Protein AF-A0A067D0E8-F1 (afdb_monomer)

Mean predicted aligned error: 7.8 Å

Organism: Saprolegnia parasitica (strain CBS 223.65) (NCBI:txid695850)

Sequence (145 aa):
MQEARRQLDLLFVVHASISIVIGSACLLLPHSLAMAALQTPQYGHLVHEMVRLYGALTLAQGWLVWKTRLVGDALIRKTFCQAYCLCFSLQSLAMFRAQVASPESHSLLNWINILVLAGLGAAYGYFLAFKTAKAFELPSMKGAY

Nearest PDB structures (foldseek):
  6jyi-assembly1_B  TM=6.508E-01  e=3.755E+00  Bacillus cereus ATCC 14579
  6n63-assembly1_A-2  TM=4.330E-01  e=5.063E+00  Bacillus thermotolerans
  7shm-assembly1_B  TM=2.938E-01  e=9.675E+00  Homo sapiens

Structure (mmCIF, N/CA/C/O backbone):
data_AF-A0A067D0E8-F1
#
_entry.id   AF-A0A067D0E8-F1
#
loop_
_atom_site.group_PDB
_atom_site.id
_atom_site.type_symbol
_atom_site.label_atom_id
_atom_site.label_alt_id
_atom_site.label_comp_id
_atom_site.label_asym_id
_atom_site.label_entity_id
_atom_site.label_seq_id
_atom_site.pdbx_PDB_ins_code
_atom_site.Cartn_x
_atom_site.Cartn_y
_atom_site.Cartn_z
_atom_site.occupancy
_atom_site.B_iso_or_equiv
_atom_site.auth_seq_id
_atom_site.auth_comp_id
_atom_site.auth_asym_id
_atom_site.auth_atom_id
_atom_site.pdbx_PDB_model_num
ATOM 1 N N . MET A 1 1 ? -19.182 6.980 16.345 1.00 56.81 1 MET A N 1
ATOM 2 C CA . MET A 1 1 ? -18.010 6.113 16.611 1.00 56.81 1 MET A CA 1
ATOM 3 C C . MET A 1 1 ? -17.894 4.971 15.601 1.00 56.81 1 MET A C 1
ATOM 5 O O . MET A 1 1 ? -16.818 4.785 15.058 1.00 56.81 1 MET A O 1
ATOM 9 N N . GLN A 1 2 ? -18.985 4.274 15.255 1.00 66.94 2 GLN A N 1
ATOM 10 C CA . GLN A 1 2 ? -18.955 3.153 14.294 1.00 66.94 2 GLN A CA 1
ATOM 11 C C . GLN A 1 2 ? -18.481 3.516 12.874 1.00 66.94 2 GLN A C 1
ATOM 13 O O . GLN A 1 2 ? -17.768 2.725 12.268 1.00 66.94 2 GLN A O 1
ATOM 18 N N . GLU A 1 3 ? -18.800 4.709 12.358 1.00 78.56 3 GLU A N 1
ATOM 19 C CA . GLU A 1 3 ? -18.478 5.045 10.960 1.00 78.56 3 GLU A CA 1
ATOM 20 C C . GLU A 1 3 ? -16.972 5.174 10.682 1.00 78.56 3 GLU A C 1
ATOM 22 O O . GLU A 1 3 ? -16.473 4.602 9.720 1.00 78.56 3 GLU A O 1
ATOM 27 N N . ALA A 1 4 ? -16.211 5.860 11.544 1.00 77.81 4 ALA A N 1
ATOM 28 C CA . ALA A 1 4 ? -14.762 6.003 11.358 1.00 77.81 4 ALA A CA 1
ATOM 29 C C . ALA A 1 4 ? -14.038 4.650 11.457 1.00 77.81 4 ALA A C 1
ATOM 31 O O . ALA A 1 4 ? -13.081 4.396 10.729 1.00 77.81 4 ALA A O 1
ATOM 32 N N . ARG A 1 5 ? -14.535 3.763 12.328 1.00 77.81 5 ARG A N 1
ATOM 33 C CA . ARG A 1 5 ? -14.056 2.387 12.439 1.00 77.81 5 ARG A CA 1
ATOM 34 C C . ARG A 1 5 ? -14.369 1.585 11.175 1.00 77.81 5 ARG A C 1
ATOM 36 O O . ARG A 1 5 ? -13.466 0.941 10.658 1.00 77.81 5 ARG A O 1
ATOM 43 N N . ARG A 1 6 ? -15.596 1.690 10.647 1.00 83.62 6 ARG A N 1
ATOM 44 C CA . ARG A 1 6 ? -16.020 1.047 9.392 1.00 83.62 6 ARG A CA 1
ATOM 45 C C . ARG A 1 6 ? -15.166 1.495 8.207 1.00 83.62 6 ARG A C 1
ATOM 47 O O . ARG A 1 6 ? -14.749 0.660 7.415 1.00 83.62 6 ARG A O 1
ATOM 54 N N . GLN A 1 7 ? -14.872 2.790 8.109 1.00 88.19 7 GLN A N 1
ATOM 55 C CA . GLN A 1 7 ? -14.006 3.337 7.061 1.00 88.19 7 GLN A CA 1
ATOM 56 C C . GLN A 1 7 ? -12.566 2.822 7.173 1.00 88.19 7 GLN A C 1
ATOM 58 O O . GLN A 1 7 ? -11.968 2.462 6.162 1.00 88.19 7 GLN A O 1
ATOM 63 N N . LEU A 1 8 ? -12.020 2.737 8.391 1.00 85.56 8 LEU A N 1
ATOM 64 C CA . LEU A 1 8 ? -10.690 2.169 8.614 1.00 85.56 8 LEU A CA 1
ATOM 65 C C . LEU A 1 8 ? -10.647 0.667 8.292 1.00 85.56 8 LEU A C 1
ATOM 67 O O . LEU A 1 8 ? -9.709 0.196 7.654 1.00 85.56 8 LEU A O 1
ATOM 71 N N . ASP A 1 9 ? -11.678 -0.082 8.681 1.00 88.38 9 ASP A N 1
ATOM 72 C CA . ASP A 1 9 ? -11.781 -1.507 8.363 1.00 88.38 9 ASP A CA 1
ATOM 73 C C . ASP A 1 9 ? -11.928 -1.732 6.856 1.00 88.38 9 ASP A C 1
ATOM 75 O O . ASP A 1 9 ? -11.315 -2.654 6.324 1.00 88.38 9 ASP A O 1
ATOM 79 N N . LEU A 1 10 ? -12.666 -0.869 6.150 1.00 90.50 10 LEU A N 1
ATOM 80 C CA . LEU A 1 10 ? -12.750 -0.892 4.691 1.00 90.50 10 LEU A CA 1
ATOM 81 C C . LEU A 1 10 ? -11.383 -0.626 4.051 1.00 90.50 10 LEU A C 1
ATOM 83 O O . LEU A 1 10 ? -10.987 -1.365 3.154 1.00 90.50 10 LEU A O 1
ATOM 87 N N . LEU A 1 11 ? -10.638 0.373 4.535 1.00 90.56 11 LEU A N 1
ATOM 88 C CA . LEU A 1 11 ? -9.280 0.648 4.060 1.00 90.56 11 LEU A CA 1
ATOM 89 C C . LEU A 1 11 ? -8.371 -0.575 4.250 1.00 90.56 11 LEU A C 1
ATOM 91 O O . LEU A 1 11 ? -7.640 -0.947 3.335 1.00 90.56 11 LEU A O 1
ATOM 95 N N . PHE A 1 12 ? -8.452 -1.243 5.405 1.00 91.50 12 PHE A N 1
ATOM 96 C CA . PHE A 1 12 ? -7.730 -2.490 5.652 1.00 91.50 12 PHE A CA 1
ATOM 97 C C . PHE A 1 12 ? -8.185 -3.634 4.738 1.00 91.50 12 PHE A C 1
ATOM 99 O O . PHE A 1 12 ? -7.336 -4.365 4.242 1.00 91.50 12 PHE A O 1
ATOM 106 N N . VAL A 1 13 ? -9.485 -3.796 4.473 1.00 93.62 13 VAL A N 1
ATOM 107 C CA . VAL A 1 13 ? -9.991 -4.809 3.527 1.00 93.62 13 VAL A CA 1
ATOM 108 C C . VAL A 1 13 ? -9.434 -4.569 2.133 1.00 93.62 13 VAL A C 1
ATOM 110 O O . VAL A 1 13 ? -8.914 -5.499 1.521 1.00 93.62 13 VAL A O 1
ATOM 113 N N . VAL A 1 14 ? -9.544 -3.338 1.636 1.00 93.25 14 VAL A N 1
ATOM 114 C CA . VAL A 1 14 ? -9.112 -2.977 0.284 1.00 93.25 14 VAL A CA 1
ATOM 115 C C . VAL A 1 14 ? -7.609 -3.180 0.148 1.00 93.25 14 VAL A C 1
ATOM 117 O O . VAL A 1 14 ? -7.177 -3.889 -0.758 1.00 93.25 14 VAL A O 1
ATOM 120 N N . HIS A 1 15 ? -6.820 -2.655 1.088 1.00 93.69 15 HIS A N 1
ATOM 121 C CA . HIS A 1 15 ? -5.374 -2.846 1.087 1.00 93.69 15 HIS A CA 1
ATOM 122 C C . HIS A 1 15 ? -5.008 -4.337 1.169 1.00 93.69 15 HIS A C 1
ATOM 124 O O . HIS A 1 15 ? -4.262 -4.821 0.325 1.00 93.69 15 HIS A O 1
ATOM 130 N N . ALA A 1 16 ? -5.575 -5.098 2.108 1.00 94.38 16 ALA A N 1
ATOM 131 C CA . ALA A 1 16 ? -5.289 -6.527 2.228 1.00 94.38 16 ALA A CA 1
ATOM 132 C C . ALA A 1 16 ? -5.617 -7.303 0.944 1.00 94.38 16 ALA A C 1
ATOM 134 O O . ALA A 1 16 ? -4.810 -8.113 0.497 1.00 94.38 16 ALA A O 1
ATOM 135 N N . SER A 1 17 ? -6.774 -7.034 0.336 1.00 94.44 17 SER A N 1
ATOM 136 C CA . SER A 1 17 ? -7.227 -7.727 -0.876 1.00 94.44 17 SER A CA 1
ATOM 137 C C . SER A 1 17 ? -6.296 -7.447 -2.053 1.00 94.44 17 SER A C 1
ATOM 139 O O . SER A 1 17 ? -5.841 -8.377 -2.716 1.00 94.44 17 SER A O 1
ATOM 141 N N . ILE A 1 18 ? -5.961 -6.173 -2.274 1.00 93.00 18 ILE A N 1
ATOM 142 C CA . ILE A 1 18 ? -5.045 -5.759 -3.340 1.00 93.00 18 ILE A CA 1
ATOM 143 C C . ILE A 1 18 ? -3.654 -6.354 -3.106 1.00 93.00 18 ILE A C 1
ATOM 145 O O . ILE A 1 18 ? -3.084 -6.938 -4.022 1.00 93.00 18 ILE A O 1
ATOM 149 N N . SER A 1 19 ? -3.126 -6.272 -1.883 1.00 93.44 19 SER A N 1
ATOM 150 C CA . SER A 1 19 ? -1.794 -6.788 -1.555 1.00 93.44 19 SER A CA 1
ATOM 151 C C . SER A 1 19 ? -1.693 -8.305 -1.681 1.00 93.44 19 SER A C 1
ATOM 153 O O . SER A 1 19 ? -0.663 -8.806 -2.122 1.00 93.44 19 SER A O 1
ATOM 155 N N . ILE A 1 20 ? -2.751 -9.050 -1.351 1.00 95.19 20 ILE A N 1
ATOM 156 C CA . ILE A 1 20 ? -2.778 -10.500 -1.572 1.00 95.19 20 ILE A CA 1
ATOM 157 C C . ILE A 1 20 ? -2.751 -10.803 -3.072 1.00 95.19 20 ILE A C 1
ATOM 159 O O . ILE A 1 20 ? -1.906 -11.575 -3.515 1.00 95.19 20 ILE A O 1
ATOM 163 N N . VAL A 1 21 ? -3.613 -10.163 -3.869 1.00 94.06 21 VAL A N 1
ATOM 164 C CA . VAL A 1 21 ? -3.684 -10.411 -5.319 1.00 94.06 21 VAL A CA 1
ATOM 165 C C . VAL A 1 21 ? -2.381 -10.020 -6.018 1.00 94.06 21 VAL A C 1
ATOM 167 O O . VAL A 1 21 ? -1.801 -10.836 -6.732 1.00 94.06 21 VAL A O 1
ATOM 170 N N . ILE A 1 22 ? -1.894 -8.797 -5.794 1.00 91.12 22 ILE A N 1
ATOM 171 C CA . ILE A 1 22 ? -0.666 -8.291 -6.422 1.00 91.12 22 ILE A CA 1
ATOM 172 C C . ILE A 1 22 ? 0.556 -9.048 -5.901 1.00 91.12 22 ILE A C 1
ATOM 174 O O . ILE A 1 22 ? 1.402 -9.452 -6.692 1.00 91.12 22 ILE A O 1
ATOM 178 N N . GLY A 1 23 ? 0.646 -9.288 -4.590 1.00 92.62 23 GLY A N 1
ATOM 179 C CA . GLY A 1 23 ? 1.759 -10.020 -3.989 1.00 92.62 23 GLY A CA 1
ATOM 180 C C . GLY A 1 23 ? 1.870 -11.444 -4.530 1.00 92.62 23 GLY A C 1
ATOM 181 O O . GLY A 1 23 ? 2.950 -11.857 -4.950 1.00 92.62 23 GLY A O 1
ATOM 182 N N . SER A 1 24 ? 0.750 -12.171 -4.612 1.00 93.19 24 SER A N 1
ATOM 183 C CA . SER A 1 24 ? 0.708 -13.497 -5.236 1.00 93.19 24 SER A CA 1
ATOM 184 C C . SER A 1 24 ? 1.056 -13.450 -6.723 1.00 93.19 24 SER A C 1
ATOM 186 O O . SER A 1 24 ? 1.829 -14.290 -7.180 1.00 93.19 24 SER A O 1
ATOM 188 N N . ALA A 1 25 ? 0.542 -12.467 -7.471 1.00 90.44 25 ALA A N 1
ATOM 189 C CA . ALA A 1 25 ? 0.862 -12.311 -8.887 1.00 90.44 25 ALA A CA 1
ATOM 190 C C . ALA A 1 25 ? 2.362 -12.063 -9.110 1.00 90.44 25 ALA A C 1
ATOM 192 O O . ALA A 1 25 ? 2.960 -12.730 -9.946 1.00 90.44 25 ALA A O 1
ATOM 193 N N . CYS A 1 26 ? 2.986 -11.169 -8.337 1.00 89.00 26 CYS A N 1
ATOM 194 C CA . CYS A 1 26 ? 4.419 -10.871 -8.420 1.00 89.00 26 CYS A CA 1
ATOM 195 C C . CYS A 1 26 ? 5.298 -12.048 -7.977 1.00 89.00 26 CYS A C 1
ATOM 197 O O . CYS A 1 26 ? 6.338 -12.296 -8.583 1.00 89.00 26 CYS A O 1
ATOM 199 N N . LEU A 1 27 ? 4.887 -12.785 -6.940 1.00 91.38 27 LEU A N 1
ATOM 200 C CA . LEU A 1 27 ? 5.626 -13.942 -6.433 1.00 91.38 27 LEU A CA 1
ATOM 201 C C . LEU A 1 27 ? 5.620 -15.110 -7.427 1.00 91.38 27 LEU A C 1
ATOM 203 O O . LEU A 1 27 ? 6.647 -15.748 -7.645 1.00 91.38 27 LEU A O 1
ATOM 207 N N . LEU A 1 28 ? 4.464 -15.387 -8.032 1.00 91.06 28 LEU A N 1
ATOM 208 C CA . LEU A 1 28 ? 4.280 -16.502 -8.963 1.00 91.06 28 LEU A CA 1
ATOM 209 C C . LEU A 1 28 ? 4.600 -16.129 -10.415 1.00 91.06 28 LEU A C 1
ATOM 211 O O . LEU A 1 28 ? 4.514 -16.988 -11.293 1.00 91.06 28 LEU A O 1
ATOM 215 N N . LEU A 1 29 ? 4.964 -14.870 -10.681 1.00 85.00 29 LEU A N 1
ATOM 216 C CA . LEU A 1 29 ? 5.225 -14.371 -12.025 1.00 85.00 29 LEU A CA 1
ATOM 217 C C . LEU A 1 29 ? 6.348 -15.190 -12.685 1.00 85.00 29 LEU A C 1
ATOM 219 O O . LEU A 1 29 ? 7.478 -15.219 -12.176 1.00 85.00 29 LEU A O 1
ATOM 223 N N . PRO A 1 30 ? 6.088 -15.847 -13.828 1.00 81.81 30 PRO A N 1
ATOM 224 C CA . PRO A 1 30 ? 7.145 -16.493 -14.586 1.00 81.81 30 PRO A CA 1
ATOM 225 C C . PRO A 1 30 ? 7.974 -15.440 -15.330 1.00 81.81 30 PRO A C 1
ATOM 227 O O . PRO A 1 30 ? 7.446 -14.453 -15.849 1.00 81.81 30 PRO A O 1
ATOM 230 N N . HIS A 1 31 ? 9.286 -15.670 -15.410 1.00 75.25 31 HIS A N 1
ATOM 231 C CA . HIS A 1 31 ? 10.247 -14.735 -16.005 1.00 75.25 31 HIS A CA 1
ATOM 232 C C . HIS A 1 31 ? 9.890 -14.341 -17.449 1.00 75.25 31 HIS A C 1
ATOM 234 O O . HIS A 1 31 ? 9.984 -13.175 -17.820 1.00 75.25 31 HIS A O 1
ATOM 240 N N . SER A 1 32 ? 9.387 -15.290 -18.242 1.00 68.88 32 SER A N 1
ATOM 241 C CA . SER A 1 32 ? 8.956 -15.067 -19.627 1.00 68.88 32 SER A CA 1
ATOM 242 C C . SER A 1 32 ? 7.775 -14.098 -19.756 1.00 68.88 32 SER A C 1
ATOM 244 O O . SER A 1 32 ? 7.761 -13.273 -20.667 1.00 68.88 32 SER A O 1
ATOM 246 N N . LEU A 1 33 ? 6.808 -14.149 -18.834 1.00 73.94 33 LEU A N 1
ATOM 247 C CA . LEU A 1 33 ? 5.666 -13.229 -18.829 1.00 73.94 33 LEU A CA 1
ATOM 248 C C . LEU A 1 33 ? 6.099 -11.823 -18.398 1.00 73.94 33 LEU A C 1
ATOM 250 O O . LEU A 1 33 ? 5.617 -10.839 -18.948 1.00 73.94 33 LEU A O 1
ATOM 254 N N . ALA A 1 34 ? 7.041 -11.730 -17.455 1.00 72.38 34 ALA A N 1
ATOM 255 C CA . ALA A 1 34 ? 7.604 -10.455 -17.020 1.00 72.38 34 ALA A CA 1
ATOM 256 C C . ALA A 1 34 ? 8.347 -9.745 -18.164 1.00 72.38 34 ALA A C 1
ATOM 258 O O . ALA A 1 34 ? 8.100 -8.567 -18.416 1.00 72.38 34 ALA A O 1
ATOM 259 N N . MET A 1 35 ? 9.184 -10.480 -18.906 1.00 71.38 35 MET A N 1
ATOM 260 C CA . MET A 1 35 ? 9.859 -9.981 -20.112 1.00 71.38 35 MET A CA 1
ATOM 261 C C . MET A 1 35 ? 8.853 -9.493 -21.167 1.00 71.38 35 MET A C 1
ATOM 263 O O . MET A 1 35 ? 9.013 -8.406 -21.720 1.00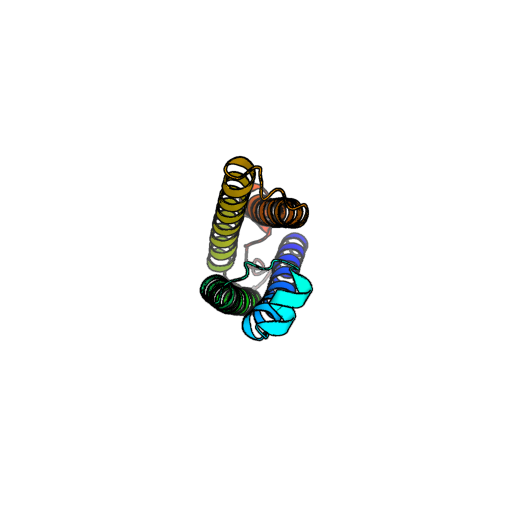 71.38 35 MET A O 1
ATOM 267 N N . ALA A 1 36 ? 7.796 -10.274 -21.423 1.00 69.69 36 ALA A N 1
ATOM 268 C CA . ALA A 1 36 ? 6.768 -9.934 -22.407 1.00 69.69 36 ALA A CA 1
ATOM 269 C C . ALA A 1 36 ? 5.945 -8.696 -22.010 1.00 69.69 36 ALA A C 1
ATOM 271 O O . ALA A 1 36 ? 5.627 -7.871 -22.864 1.00 69.69 36 ALA A O 1
ATOM 272 N N . ALA A 1 37 ? 5.619 -8.553 -20.723 1.00 69.00 37 ALA A N 1
ATOM 273 C CA . ALA A 1 37 ? 4.820 -7.443 -20.209 1.00 69.00 37 ALA A CA 1
ATOM 274 C C . ALA A 1 37 ? 5.611 -6.131 -20.110 1.00 69.00 37 ALA A C 1
ATOM 276 O O . ALA A 1 37 ? 5.051 -5.061 -20.335 1.00 69.00 37 ALA A O 1
ATOM 277 N N . LEU A 1 38 ? 6.900 -6.202 -19.764 1.00 68.75 38 LEU A N 1
ATOM 278 C CA . LEU A 1 38 ? 7.738 -5.017 -19.570 1.00 68.75 38 LEU A CA 1
ATOM 279 C C . LEU A 1 38 ? 8.409 -4.541 -20.861 1.00 68.75 38 LEU A C 1
ATOM 281 O O . LEU A 1 38 ? 8.882 -3.410 -20.889 1.00 68.75 38 LEU A O 1
ATOM 285 N N . GLN A 1 39 ? 8.460 -5.378 -21.906 1.00 66.31 39 GLN A N 1
ATOM 286 C CA . GLN A 1 39 ? 9.096 -5.082 -23.200 1.00 66.31 39 GLN A CA 1
ATOM 287 C C . GLN A 1 39 ? 10.528 -4.527 -23.076 1.00 66.31 39 GLN A C 1
ATOM 289 O O . GLN A 1 39 ? 11.028 -3.851 -23.973 1.00 66.31 39 GLN A O 1
ATOM 294 N N . THR A 1 40 ? 11.210 -4.815 -21.965 1.00 64.31 40 THR A N 1
ATOM 295 C CA . THR A 1 40 ? 12.565 -4.343 -21.701 1.00 64.31 40 THR A CA 1
ATOM 296 C C . THR A 1 40 ? 13.554 -5.475 -21.971 1.00 64.31 40 THR A C 1
ATOM 298 O O . THR A 1 40 ? 13.593 -6.455 -21.224 1.00 64.31 40 THR A O 1
ATOM 301 N N . PRO A 1 41 ? 14.416 -5.358 -22.999 1.00 59.22 41 PRO A N 1
ATOM 302 C CA . PRO A 1 41 ? 15.422 -6.380 -23.307 1.00 59.22 41 PRO A CA 1
ATOM 303 C C . PRO A 1 41 ? 16.482 -6.547 -22.198 1.00 59.22 41 PRO A C 1
ATOM 305 O O . PRO A 1 41 ? 17.303 -7.454 -22.260 1.00 59.22 41 PRO A O 1
ATOM 308 N N . GLN A 1 42 ? 16.456 -5.686 -21.175 1.00 64.44 42 GLN A N 1
ATOM 309 C CA . GLN A 1 42 ? 17.385 -5.644 -20.043 1.00 64.44 42 GLN A CA 1
ATOM 310 C C . GLN A 1 42 ? 16.774 -6.148 -18.724 1.00 64.44 42 GLN A C 1
ATOM 312 O O . GLN A 1 42 ? 17.369 -5.940 -17.665 1.00 64.44 42 GLN A O 1
ATOM 317 N N . TYR A 1 43 ? 15.599 -6.789 -18.736 1.00 70.88 43 TYR A N 1
ATOM 318 C CA . TYR A 1 43 ? 15.026 -7.358 -17.513 1.00 70.88 43 TYR A CA 1
ATOM 319 C C . TYR A 1 43 ? 15.828 -8.591 -17.064 1.00 70.88 43 TYR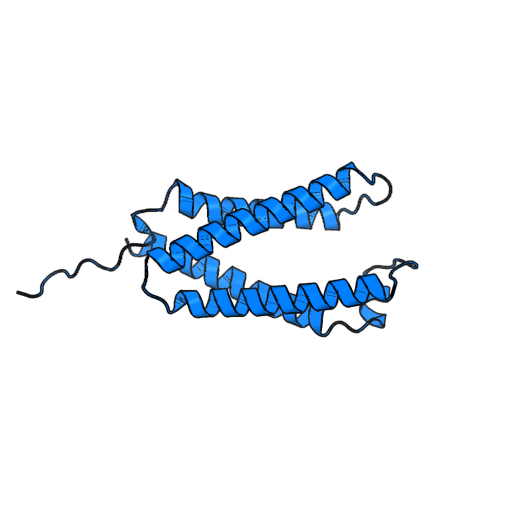 A C 1
ATOM 321 O O . TYR A 1 43 ? 15.570 -9.736 -17.422 1.00 70.88 43 TYR A O 1
ATOM 329 N N . GLY A 1 44 ? 16.882 -8.318 -16.297 1.00 79.69 44 GLY A N 1
ATOM 330 C CA . GLY A 1 44 ? 17.822 -9.320 -15.823 1.00 79.69 44 GLY A CA 1
ATOM 331 C C . GLY A 1 44 ? 17.246 -10.207 -14.722 1.00 79.69 44 GLY A C 1
ATOM 332 O O . GLY A 1 44 ? 16.332 -9.833 -13.986 1.00 79.69 44 GLY A O 1
ATOM 333 N N . HIS A 1 45 ? 17.860 -11.377 -14.554 1.00 81.81 45 HIS A N 1
ATOM 334 C CA . HIS A 1 45 ? 17.498 -12.359 -13.530 1.00 81.81 45 HIS A CA 1
ATOM 335 C C . HIS A 1 45 ? 17.418 -11.758 -12.113 1.00 81.81 45 HIS A C 1
ATOM 337 O O . HIS A 1 45 ? 16.482 -12.034 -11.372 1.00 81.81 45 HIS A O 1
ATOM 343 N N . LEU A 1 46 ? 18.362 -10.885 -11.739 1.00 85.00 46 LEU A N 1
ATOM 344 C CA . LEU A 1 46 ? 18.369 -10.242 -10.417 1.00 85.00 46 LEU A CA 1
ATOM 345 C C . LEU A 1 46 ? 17.151 -9.340 -10.187 1.00 85.00 46 LEU A C 1
ATOM 347 O O . LEU A 1 46 ? 16.575 -9.359 -9.104 1.00 85.00 46 LEU A O 1
ATOM 351 N N . VAL A 1 47 ? 16.733 -8.577 -11.200 1.00 83.44 47 VAL A N 1
ATOM 352 C CA . VAL A 1 47 ? 15.534 -7.730 -11.111 1.00 83.44 47 VAL A CA 1
ATOM 353 C C . VAL A 1 47 ? 14.295 -8.605 -10.936 1.00 83.44 47 VAL A C 1
ATOM 355 O O . VAL A 1 47 ? 13.422 -8.282 -10.134 1.00 83.44 47 VAL A O 1
ATOM 358 N N . HIS A 1 48 ? 14.243 -9.746 -11.627 1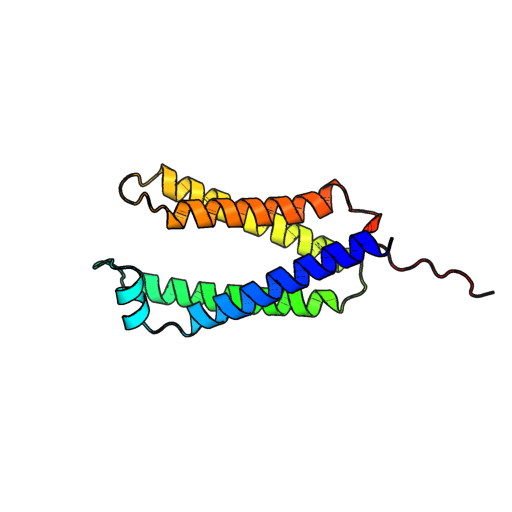.00 86.25 48 HIS A N 1
ATOM 359 C CA . HIS A 1 48 ? 13.150 -10.700 -11.485 1.00 86.25 48 HIS A CA 1
ATOM 360 C C . HIS A 1 48 ? 13.034 -11.277 -10.074 1.00 86.25 48 HIS A C 1
ATOM 362 O O . HIS A 1 48 ? 11.946 -11.285 -9.499 1.00 86.25 48 HIS A O 1
ATOM 368 N N . GLU A 1 49 ? 14.152 -11.692 -9.485 1.00 87.94 49 GLU A N 1
ATOM 369 C CA . GLU A 1 49 ? 14.156 -12.200 -8.113 1.00 87.94 49 GLU A CA 1
ATOM 370 C C . GLU A 1 49 ? 13.803 -11.105 -7.093 1.00 87.94 49 GLU A C 1
ATOM 372 O O . GLU A 1 49 ? 13.061 -11.363 -6.146 1.00 87.94 49 GLU A O 1
ATOM 377 N N . MET A 1 50 ? 14.208 -9.850 -7.324 1.00 88.19 50 MET A N 1
ATOM 378 C CA . MET A 1 50 ? 13.768 -8.719 -6.493 1.00 88.19 50 MET A CA 1
ATOM 379 C C . MET A 1 50 ? 12.254 -8.488 -6.573 1.00 88.19 50 MET A C 1
ATOM 381 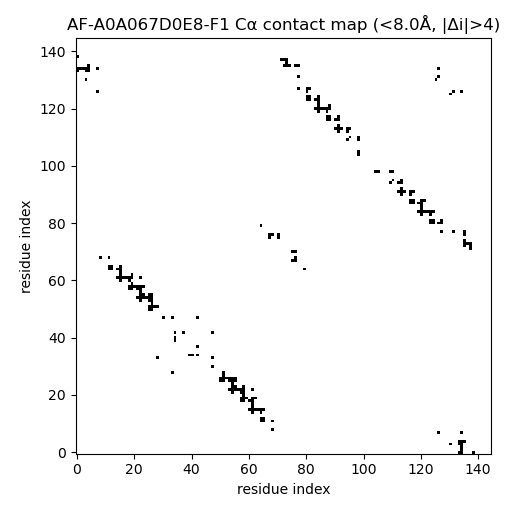O O . MET A 1 50 ? 11.625 -8.229 -5.547 1.00 88.19 50 MET A O 1
ATOM 385 N N . VAL A 1 51 ? 11.645 -8.633 -7.757 1.00 88.25 51 VAL A N 1
ATOM 386 C CA . VAL A 1 51 ? 10.181 -8.556 -7.920 1.00 88.25 51 VAL A CA 1
ATOM 387 C C . VAL A 1 51 ? 9.481 -9.665 -7.134 1.00 88.25 51 VAL A C 1
ATOM 389 O O . VAL A 1 51 ? 8.491 -9.391 -6.455 1.00 88.25 51 VAL A O 1
ATOM 392 N N . ARG A 1 52 ? 10.003 -10.897 -7.160 1.00 90.69 52 ARG A N 1
ATOM 393 C CA . ARG A 1 52 ? 9.443 -12.021 -6.391 1.00 90.69 52 ARG A CA 1
ATOM 394 C C . ARG A 1 52 ? 9.550 -11.808 -4.888 1.00 90.69 52 ARG A C 1
ATOM 396 O O . ARG A 1 52 ? 8.566 -12.000 -4.178 1.00 90.69 52 ARG A O 1
ATOM 403 N N . LEU A 1 53 ? 10.715 -11.370 -4.407 1.00 92.69 53 LEU A N 1
ATOM 404 C CA . LEU A 1 53 ? 10.930 -11.051 -2.994 1.00 92.69 53 LEU A CA 1
ATOM 405 C C . LEU A 1 53 ? 9.989 -9.942 -2.525 1.00 92.69 53 LEU A C 1
ATOM 407 O O . LEU A 1 53 ? 9.350 -10.068 -1.480 1.00 92.69 53 LEU A O 1
ATOM 411 N N . TYR A 1 54 ? 9.851 -8.882 -3.320 1.00 91.75 54 TYR A N 1
ATOM 412 C CA . TYR A 1 54 ? 8.919 -7.806 -3.019 1.00 91.75 54 TYR A CA 1
ATOM 413 C C . TYR A 1 54 ? 7.463 -8.305 -3.041 1.00 91.75 54 TYR A C 1
ATOM 415 O O . TYR A 1 54 ? 6.702 -7.991 -2.131 1.00 91.75 54 TYR A O 1
ATOM 423 N N . GLY A 1 55 ? 7.101 -9.177 -3.988 1.00 92.62 55 GLY A N 1
ATOM 424 C CA . GLY A 1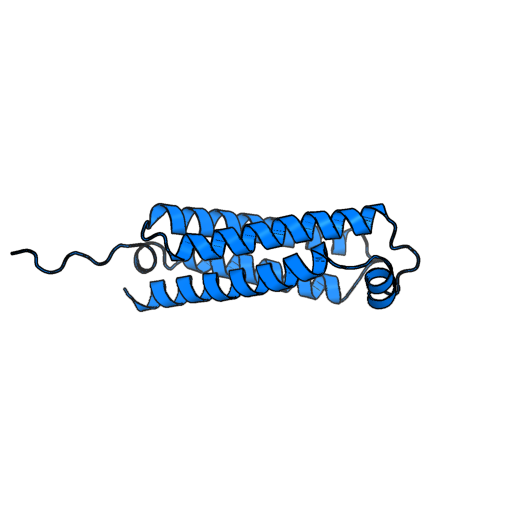 55 ? 5.801 -9.854 -4.037 1.00 92.62 55 GLY A CA 1
ATOM 425 C C . GLY A 1 55 ? 5.498 -10.692 -2.790 1.00 92.62 55 GLY A C 1
ATOM 426 O O . GLY A 1 55 ? 4.408 -10.582 -2.228 1.00 92.62 55 GLY A O 1
ATOM 427 N N . ALA A 1 56 ? 6.470 -11.466 -2.295 1.00 95.75 56 ALA A N 1
ATOM 428 C CA . ALA A 1 56 ? 6.341 -12.218 -1.045 1.00 95.75 56 ALA A CA 1
ATOM 429 C C . ALA A 1 56 ? 6.112 -11.294 0.162 1.00 95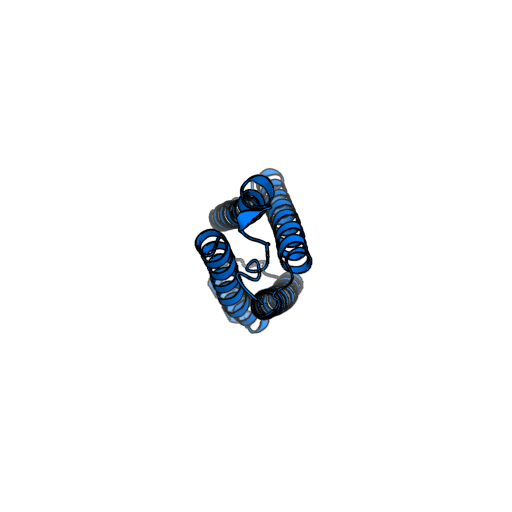.75 56 ALA A C 1
ATOM 431 O O . ALA A 1 56 ? 5.239 -11.562 0.992 1.00 95.75 56 ALA A O 1
ATOM 432 N N . LEU A 1 57 ? 6.852 -10.182 0.245 1.00 94.31 57 LEU A N 1
ATOM 433 C CA . LEU A 1 57 ? 6.667 -9.180 1.296 1.00 94.31 57 LEU A CA 1
ATOM 434 C C . LEU A 1 57 ? 5.287 -8.520 1.214 1.00 94.31 57 LEU A C 1
ATOM 436 O O . LEU A 1 57 ? 4.604 -8.420 2.232 1.00 94.31 57 LEU A O 1
ATOM 440 N N . THR A 1 58 ? 4.840 -8.124 0.020 1.00 94.56 58 THR A N 1
ATOM 441 C CA . THR A 1 58 ? 3.505 -7.546 -0.190 1.00 94.56 58 THR A CA 1
ATOM 442 C C . THR A 1 58 ? 2.405 -8.531 0.208 1.00 94.56 58 THR A C 1
ATOM 444 O O . THR A 1 58 ? 1.462 -8.153 0.904 1.00 94.56 58 THR A O 1
ATOM 447 N N . LEU A 1 59 ? 2.547 -9.812 -0.144 1.00 94.31 59 LEU A N 1
ATOM 448 C CA . LEU A 1 59 ? 1.608 -10.862 0.249 1.00 94.31 59 LEU A CA 1
ATOM 449 C C . LEU A 1 59 ? 1.540 -11.014 1.777 1.00 94.31 59 LEU A C 1
ATOM 451 O O . LEU A 1 59 ? 0.450 -11.030 2.356 1.00 94.31 59 LEU A O 1
ATOM 455 N N . ALA A 1 60 ? 2.697 -11.065 2.443 1.00 95.69 60 ALA A N 1
ATOM 456 C CA . ALA A 1 60 ? 2.774 -11.133 3.899 1.00 95.69 60 ALA A CA 1
ATOM 457 C C . ALA A 1 60 ? 2.139 -9.899 4.564 1.00 95.69 60 ALA A C 1
ATOM 459 O O . ALA A 1 60 ? 1.384 -10.033 5.528 1.00 95.69 60 ALA A O 1
ATOM 460 N N . GLN A 1 61 ? 2.376 -8.699 4.024 1.00 94.50 61 GLN A N 1
ATOM 461 C CA . GLN A 1 61 ? 1.724 -7.474 4.487 1.00 94.50 61 GLN A CA 1
ATOM 462 C C . GLN A 1 61 ? 0.203 -7.548 4.323 1.00 94.50 61 GLN A C 1
ATOM 464 O O . GLN A 1 61 ? -0.514 -7.220 5.265 1.00 94.50 61 GLN A O 1
ATOM 469 N N . GLY A 1 62 ? -0.298 -8.021 3.178 1.00 94.12 62 GLY A N 1
ATOM 470 C CA . GLY A 1 62 ? -1.732 -8.199 2.948 1.00 94.12 62 GLY A CA 1
ATOM 471 C C . GLY A 1 62 ? -2.375 -9.139 3.971 1.00 94.12 62 GLY A C 1
ATOM 472 O O . GLY A 1 62 ? -3.422 -8.822 4.540 1.00 94.12 62 GLY A O 1
ATOM 473 N N . TRP A 1 63 ? -1.703 -10.247 4.287 1.00 94.38 63 TRP A N 1
ATOM 474 C CA . TRP A 1 63 ? -2.139 -11.168 5.336 1.00 94.38 63 TRP A CA 1
ATOM 475 C C . TRP A 1 63 ? -2.149 -10.527 6.731 1.00 94.38 63 TRP A C 1
ATOM 477 O O . TRP A 1 63 ? -3.121 -10.684 7.474 1.00 94.38 63 TRP A O 1
ATOM 487 N N . LEU A 1 64 ? -1.107 -9.765 7.081 1.00 94.06 64 LEU A N 1
ATOM 488 C CA . LEU A 1 64 ? -1.037 -9.049 8.357 1.00 94.06 64 LEU A CA 1
ATOM 489 C C . LEU A 1 64 ? -2.188 -8.050 8.503 1.00 94.06 64 LEU A C 1
ATOM 491 O O . LEU A 1 64 ? -2.904 -8.099 9.501 1.00 94.06 64 LEU A O 1
ATOM 495 N N . VAL A 1 65 ? -2.432 -7.207 7.492 1.00 93.62 65 VAL A N 1
ATOM 496 C CA . VAL A 1 65 ? -3.562 -6.258 7.495 1.00 93.62 65 VAL A CA 1
ATOM 497 C C . VAL A 1 65 ? -4.886 -6.992 7.673 1.00 93.62 65 VAL A C 1
ATOM 499 O O . VAL A 1 65 ? -5.734 -6.566 8.463 1.00 93.62 65 VAL A O 1
ATOM 502 N N . TRP A 1 66 ? -5.065 -8.110 6.964 1.00 92.75 66 TRP A N 1
ATOM 503 C CA . TRP A 1 66 ? -6.278 -8.911 7.060 1.00 92.75 66 TRP A CA 1
ATOM 504 C C . TRP A 1 66 ? -6.532 -9.390 8.492 1.00 92.75 66 TRP A C 1
ATOM 506 O O . TRP A 1 66 ? -7.654 -9.283 8.988 1.00 92.75 66 TRP A O 1
ATOM 516 N N . LYS A 1 67 ? -5.490 -9.874 9.178 1.00 91.69 67 LYS A N 1
ATOM 517 C CA . LYS A 1 67 ? -5.579 -10.334 10.569 1.00 91.69 67 LYS A CA 1
ATOM 518 C C . LYS A 1 67 ? -5.778 -9.193 11.561 1.00 91.69 67 LYS A C 1
ATOM 520 O O . LYS A 1 67 ? -6.587 -9.341 12.473 1.00 91.69 67 LYS A O 1
ATOM 525 N N . THR A 1 68 ? -5.140 -8.042 11.357 1.00 88.75 68 THR A N 1
ATOM 526 C CA . THR A 1 68 ? -5.282 -6.859 12.225 1.00 88.75 68 THR A CA 1
ATOM 527 C C . THR A 1 68 ? -6.726 -6.356 12.311 1.00 88.75 68 THR A C 1
ATOM 529 O O . THR A 1 68 ? -7.118 -5.791 13.327 1.00 88.75 68 THR A O 1
ATOM 532 N N . ARG A 1 69 ? -7.570 -6.620 11.307 1.00 85.19 69 ARG A N 1
ATOM 533 C CA . ARG A 1 69 ? -9.012 -6.308 11.366 1.00 85.19 69 ARG A CA 1
ATOM 534 C C . ARG A 1 69 ? -9.776 -7.069 12.450 1.00 85.19 69 ARG A C 1
ATOM 536 O O . ARG A 1 69 ? -10.804 -6.588 12.916 1.00 85.19 69 ARG A O 1
ATOM 543 N N . LEU A 1 70 ? -9.306 -8.260 12.820 1.00 84.69 70 LEU A N 1
ATOM 544 C CA . LEU A 1 70 ? -9.916 -9.075 13.873 1.00 84.69 70 LEU A CA 1
ATOM 545 C C . LEU A 1 70 ? -9.502 -8.596 15.270 1.00 84.69 70 LEU A C 1
ATOM 547 O O . LEU A 1 70 ? -10.130 -8.957 16.262 1.00 84.69 70 LEU A O 1
ATOM 551 N N . VAL A 1 71 ? -8.452 -7.777 15.353 1.00 85.06 71 VAL A N 1
ATOM 552 C CA . VAL A 1 71 ? -7.924 -7.257 16.608 1.00 85.06 71 VAL A CA 1
ATOM 553 C C . VAL A 1 71 ? -8.732 -6.029 17.018 1.00 85.06 71 VAL A C 1
ATOM 555 O O . VAL A 1 71 ? -8.762 -5.022 16.316 1.00 85.06 71 VAL A O 1
ATOM 558 N N . GLY A 1 72 ? -9.398 -6.107 18.172 1.00 75.69 72 GLY A N 1
ATOM 559 C CA . GLY A 1 72 ? -10.182 -5.001 18.733 1.00 75.69 72 GLY A CA 1
ATOM 560 C C . GLY A 1 72 ? -9.348 -3.905 19.404 1.00 75.69 72 GLY A C 1
ATOM 561 O O . GLY A 1 72 ? -9.903 -2.872 19.769 1.00 75.69 72 GLY A O 1
ATOM 562 N N . ASP A 1 73 ? -8.042 -4.120 19.566 1.00 82.50 73 ASP A N 1
ATOM 563 C CA . ASP A 1 73 ? -7.140 -3.199 20.253 1.00 82.50 73 ASP A CA 1
ATOM 564 C C . ASP A 1 73 ? -6.848 -1.942 19.412 1.00 82.50 73 ASP A C 1
ATOM 566 O O . ASP A 1 73 ? -6.308 -1.991 18.298 1.00 82.50 73 ASP A O 1
ATOM 570 N N . ALA A 1 74 ? -7.202 -0.800 19.999 1.00 81.75 74 ALA A N 1
ATOM 571 C CA . ALA A 1 74 ? -6.955 0.547 19.513 1.00 81.75 74 ALA A CA 1
ATOM 572 C C . ALA A 1 74 ? -5.480 0.800 19.173 1.00 81.75 74 ALA A C 1
ATOM 574 O O . ALA A 1 74 ? -5.161 1.363 18.121 1.00 81.75 74 ALA A O 1
ATOM 575 N N . LEU A 1 75 ? -4.588 0.390 20.078 1.00 84.75 75 LEU A N 1
ATOM 576 C CA . LEU A 1 75 ? -3.159 0.651 20.017 1.00 84.75 75 LEU A CA 1
ATOM 577 C C . LEU A 1 75 ? -2.541 -0.120 18.859 1.00 84.75 75 LEU A C 1
ATOM 579 O O . LEU A 1 75 ? -1.859 0.479 18.032 1.00 84.75 75 LEU A O 1
ATOM 583 N N . ILE A 1 76 ? -2.870 -1.408 18.728 1.00 87.44 76 ILE A N 1
ATOM 584 C CA . ILE A 1 76 ? -2.371 -2.251 17.636 1.00 87.44 76 ILE A CA 1
ATOM 585 C C . ILE A 1 76 ? -2.793 -1.667 16.284 1.00 87.44 76 ILE A C 1
ATOM 587 O O . ILE A 1 76 ? -1.952 -1.435 15.413 1.00 87.44 76 ILE A O 1
ATOM 591 N N . ARG A 1 77 ? -4.082 -1.351 16.106 1.00 87.38 77 ARG A N 1
ATOM 592 C CA . ARG A 1 77 ? -4.587 -0.778 14.845 1.00 87.38 77 ARG A CA 1
ATOM 593 C C . ARG A 1 77 ? -3.910 0.556 14.517 1.00 87.38 77 ARG A C 1
ATOM 595 O O . ARG A 1 77 ? -3.599 0.809 13.350 1.00 87.38 77 ARG A O 1
ATOM 602 N N . LYS A 1 78 ? -3.649 1.395 15.526 1.00 87.25 78 LYS A N 1
ATOM 603 C CA . LYS A 1 78 ? -2.927 2.664 15.362 1.00 87.25 78 LYS A CA 1
ATOM 604 C C . LYS A 1 78 ? -1.477 2.436 14.941 1.00 87.25 78 LYS A C 1
ATOM 606 O O . LYS A 1 78 ? -1.035 3.075 13.990 1.00 87.25 78 LYS A O 1
ATOM 611 N N . THR A 1 79 ? -0.764 1.512 15.580 1.00 90.38 79 THR A N 1
ATOM 612 C CA . THR A 1 79 ? 0.622 1.171 15.229 1.00 90.38 79 THR A CA 1
ATOM 613 C C . THR A 1 79 ? 0.725 0.671 13.791 1.00 90.38 79 THR A C 1
ATOM 615 O O . THR A 1 79 ? 1.595 1.125 13.052 1.00 90.38 79 THR A O 1
ATOM 618 N N . PHE A 1 80 ? -0.203 -0.179 13.343 1.00 91.19 80 PHE A N 1
ATOM 619 C CA . PHE A 1 80 ? -0.255 -0.598 11.940 1.00 91.19 80 PHE A CA 1
ATOM 620 C C . PHE A 1 80 ? -0.482 0.584 10.991 1.00 91.19 80 PHE A C 1
ATOM 622 O O . PHE A 1 80 ? 0.210 0.695 9.982 1.00 91.19 80 PHE A O 1
ATOM 629 N N . CYS A 1 81 ? -1.391 1.508 11.320 1.00 90.75 81 CYS A N 1
ATOM 630 C CA . CYS A 1 81 ? -1.579 2.717 10.515 1.00 90.75 81 CYS A CA 1
ATOM 631 C C . CYS A 1 81 ? -0.301 3.566 10.446 1.00 90.75 81 CYS A C 1
ATOM 633 O O . CYS A 1 81 ? 0.043 4.043 9.368 1.00 90.75 81 CYS A O 1
ATOM 635 N N . GLN A 1 82 ? 0.417 3.738 11.563 1.00 91.12 82 GLN A N 1
ATOM 636 C CA . GLN A 1 82 ? 1.693 4.468 11.606 1.00 91.12 82 GLN A CA 1
ATOM 637 C C . GLN A 1 82 ? 2.752 3.792 10.737 1.00 91.12 82 GLN A C 1
ATOM 639 O O . GLN A 1 82 ? 3.396 4.459 9.928 1.00 91.12 82 GLN A O 1
ATOM 644 N N . ALA A 1 83 ? 2.887 2.471 10.859 1.00 93.75 83 ALA A N 1
ATOM 645 C CA . ALA A 1 83 ? 3.831 1.691 10.076 1.00 93.75 83 ALA A CA 1
ATOM 646 C C . ALA A 1 83 ? 3.544 1.804 8.572 1.00 93.75 83 ALA A C 1
ATOM 648 O O . ALA A 1 83 ? 4.460 2.083 7.803 1.00 93.75 83 ALA A O 1
ATOM 649 N N . TYR A 1 84 ? 2.284 1.664 8.144 1.00 93.31 84 TYR A N 1
ATOM 650 C CA . TYR A 1 84 ? 1.918 1.789 6.729 1.00 93.31 84 TYR A CA 1
ATOM 651 C C . TYR A 1 84 ? 2.037 3.216 6.202 1.00 93.31 84 TYR A C 1
ATOM 653 O O . TYR A 1 84 ? 2.541 3.404 5.098 1.00 93.31 84 TYR A O 1
ATOM 661 N N . CYS A 1 85 ? 1.650 4.223 6.989 1.00 93.50 85 CYS A N 1
ATOM 662 C CA . CYS A 1 85 ? 1.852 5.625 6.630 1.00 93.50 85 CYS A CA 1
ATOM 663 C C . CYS A 1 85 ? 3.333 5.909 6.352 1.00 93.50 85 CYS A C 1
ATOM 665 O O . CYS A 1 85 ? 3.673 6.473 5.311 1.00 93.50 85 CYS A O 1
ATOM 667 N N . LEU A 1 86 ? 4.217 5.484 7.260 1.00 94.06 86 LEU A N 1
ATOM 668 C CA . LEU A 1 86 ? 5.658 5.669 7.119 1.00 94.06 86 LEU A CA 1
ATOM 669 C C . LEU A 1 86 ? 6.200 4.877 5.926 1.00 94.06 86 LEU A C 1
ATOM 671 O O . LEU A 1 86 ? 6.893 5.434 5.080 1.00 94.06 86 LEU A O 1
ATOM 675 N N . CYS A 1 87 ? 5.851 3.594 5.833 1.00 94.19 87 CYS A N 1
ATOM 676 C CA . CYS A 1 87 ? 6.337 2.699 4.791 1.00 94.19 87 CYS A CA 1
ATOM 677 C C . CYS A 1 87 ? 5.966 3.209 3.392 1.00 94.19 87 CYS A C 1
ATOM 679 O O . CYS A 1 87 ? 6.848 3.360 2.551 1.00 94.19 87 CYS A O 1
ATOM 681 N N . PHE A 1 88 ? 4.697 3.550 3.148 1.00 94.12 88 PHE A N 1
ATOM 682 C CA . PHE A 1 88 ? 4.261 4.031 1.835 1.00 94.12 88 PHE A CA 1
ATOM 683 C C . PHE A 1 88 ? 4.811 5.411 1.485 1.00 94.12 88 PHE A C 1
ATOM 685 O O . PHE A 1 88 ? 5.177 5.638 0.334 1.00 94.12 88 PHE A O 1
ATOM 692 N N . SER A 1 89 ? 4.963 6.301 2.470 1.00 93.75 89 SER A N 1
ATOM 693 C CA . SER A 1 89 ? 5.609 7.600 2.244 1.00 93.75 89 SER A CA 1
ATOM 694 C C . SER A 1 89 ? 7.077 7.434 1.841 1.00 93.75 89 SER A C 1
ATOM 696 O O . SER A 1 89 ? 7.531 8.065 0.889 1.00 93.75 89 SER A O 1
ATOM 698 N N . LEU A 1 90 ? 7.815 6.542 2.515 1.00 94.62 90 LEU A N 1
ATOM 699 C CA . LEU A 1 90 ? 9.213 6.253 2.184 1.00 94.62 90 LEU A CA 1
ATOM 700 C C . LEU A 1 90 ? 9.353 5.586 0.813 1.00 94.62 90 LEU A C 1
ATOM 702 O O . LEU A 1 90 ? 10.231 5.965 0.042 1.00 94.62 90 LEU A O 1
ATOM 706 N N . GLN A 1 91 ? 8.476 4.637 0.480 1.00 93.12 91 GLN A N 1
ATOM 707 C CA . GLN A 1 91 ? 8.466 4.011 -0.843 1.00 93.12 91 GLN A CA 1
ATOM 708 C C . GLN A 1 91 ? 8.161 5.025 -1.949 1.00 93.12 91 GLN A C 1
ATOM 710 O O . GLN A 1 91 ? 8.870 5.071 -2.953 1.00 93.12 91 GLN A O 1
ATOM 715 N N . SER A 1 92 ? 7.159 5.885 -1.745 1.00 92.75 92 SER A N 1
ATOM 716 C CA . SER A 1 92 ? 6.833 6.961 -2.681 1.00 92.75 92 SER A CA 1
ATOM 717 C C . SER A 1 92 ? 8.014 7.910 -2.880 1.00 92.75 92 SER A C 1
ATOM 719 O O . SER A 1 92 ? 8.306 8.282 -4.014 1.00 92.75 92 SER A O 1
ATOM 721 N N . LEU A 1 93 ? 8.706 8.296 -1.803 1.00 93.75 93 LEU A N 1
ATOM 722 C CA . LEU A 1 93 ? 9.876 9.170 -1.877 1.00 93.75 93 LEU A CA 1
ATOM 723 C C . LEU A 1 93 ? 11.042 8.496 -2.610 1.00 93.75 93 LEU A C 1
ATOM 725 O O . LEU A 1 93 ? 11.706 9.136 -3.423 1.00 93.75 93 LEU A O 1
ATOM 729 N N . ALA A 1 94 ? 11.276 7.207 -2.355 1.00 92.00 94 ALA A N 1
ATOM 730 C CA . ALA A 1 94 ? 12.308 6.436 -3.039 1.00 92.00 94 ALA A CA 1
ATOM 731 C C . ALA A 1 94 ? 12.037 6.347 -4.548 1.00 92.00 94 ALA A C 1
ATOM 733 O O . ALA A 1 94 ? 12.939 6.607 -5.344 1.00 92.00 94 ALA A O 1
ATOM 734 N N . MET A 1 95 ? 10.793 6.059 -4.948 1.00 89.88 95 MET A N 1
ATOM 735 C CA . MET A 1 95 ? 10.407 6.021 -6.362 1.00 89.88 95 MET A CA 1
ATOM 736 C C . MET A 1 95 ? 10.469 7.401 -7.016 1.00 89.88 95 MET A C 1
ATOM 738 O O . MET A 1 95 ? 10.958 7.526 -8.134 1.00 89.88 95 MET A O 1
ATOM 742 N N . PHE A 1 96 ? 10.041 8.450 -6.313 1.00 90.25 96 PHE A N 1
ATOM 743 C CA . PHE A 1 96 ? 10.144 9.821 -6.806 1.00 90.25 96 PHE A CA 1
ATOM 744 C C . PHE A 1 96 ? 11.603 10.231 -7.029 1.00 90.25 96 PHE A C 1
ATOM 746 O O . PHE A 1 96 ? 11.950 10.744 -8.092 1.00 90.25 96 PHE A O 1
ATOM 753 N N . ARG A 1 97 ? 12.487 9.931 -6.069 1.00 91.00 97 ARG A N 1
ATOM 754 C CA . ARG A 1 97 ? 13.931 10.143 -6.219 1.00 91.00 97 ARG A CA 1
ATOM 755 C C . ARG A 1 97 ? 14.487 9.371 -7.417 1.00 91.00 97 ARG A C 1
ATOM 757 O O . ARG A 1 97 ? 15.281 9.939 -8.159 1.00 91.00 97 ARG A O 1
ATOM 764 N N . ALA A 1 98 ? 14.093 8.110 -7.604 1.00 86.50 98 ALA A N 1
ATOM 765 C CA . ALA A 1 98 ? 14.535 7.304 -8.742 1.00 86.50 98 ALA A CA 1
ATOM 766 C C . ALA A 1 98 ? 14.091 7.917 -10.081 1.00 86.50 98 ALA A C 1
ATOM 768 O O . ALA A 1 98 ? 14.895 8.013 -11.003 1.00 86.50 98 ALA A O 1
ATOM 769 N N . GLN A 1 99 ? 12.853 8.412 -10.154 1.00 85.69 99 GLN A N 1
ATOM 770 C CA . GLN A 1 99 ? 12.320 9.066 -11.349 1.00 85.69 99 GLN A CA 1
ATOM 771 C C . GLN A 1 99 ? 13.091 10.345 -11.704 1.00 85.69 99 GLN A C 1
ATOM 773 O O . GLN A 1 99 ? 13.403 10.562 -12.867 1.00 85.69 99 GLN A O 1
ATOM 778 N N . VAL A 1 100 ? 13.433 11.176 -10.712 1.00 86.88 100 VAL A N 1
ATOM 779 C CA . VAL A 1 100 ? 14.183 12.426 -10.938 1.00 86.88 100 VAL A CA 1
ATOM 780 C C . VAL A 1 100 ? 15.658 12.164 -11.260 1.00 86.88 100 VAL A C 1
ATOM 782 O O . VAL A 1 100 ? 16.246 12.867 -12.077 1.00 86.88 100 VAL A O 1
ATOM 785 N N . ALA A 1 101 ? 16.272 11.161 -10.627 1.00 85.75 101 ALA A N 1
ATOM 786 C CA . ALA A 1 101 ? 17.694 10.861 -10.791 1.00 85.75 101 ALA A CA 1
ATOM 787 C C . ALA A 1 101 ? 18.026 10.112 -12.092 1.00 85.75 101 ALA A C 1
ATOM 789 O O . ALA A 1 101 ? 19.193 10.044 -12.472 1.00 85.75 101 ALA A O 1
ATOM 790 N N . SER A 1 102 ? 17.038 9.526 -12.772 1.00 76.12 102 SER A N 1
ATOM 791 C CA . SER A 1 102 ? 17.250 8.765 -14.009 1.00 76.12 102 SER A CA 1
ATOM 792 C C . SER A 1 102 ? 16.257 9.185 -15.100 1.00 76.12 102 SER A C 1
ATOM 794 O O . SER A 1 102 ? 15.300 8.447 -15.370 1.00 76.12 102 SER A O 1
ATOM 796 N N . PRO A 1 103 ? 16.505 10.340 -15.763 1.00 63.31 103 PRO A N 1
ATOM 797 C CA . PRO A 1 103 ? 15.611 10.915 -16.769 1.00 63.31 103 PRO A CA 1
ATOM 798 C C . PRO A 1 103 ? 15.311 9.988 -17.953 1.00 63.31 103 PRO A C 1
ATOM 800 O O . PRO A 1 103 ? 14.228 10.009 -18.531 1.00 63.31 103 PRO A O 1
ATOM 803 N N . GLU A 1 104 ? 16.264 9.120 -18.282 1.00 63.88 104 GLU A N 1
ATOM 804 C CA . GLU A 1 104 ? 16.173 8.174 -19.397 1.00 63.88 104 GLU A CA 1
ATOM 805 C C . GLU A 1 104 ? 15.206 7.009 -19.121 1.00 63.88 104 GLU A C 1
ATOM 807 O O . GLU A 1 104 ? 14.793 6.309 -20.040 1.00 63.88 104 GLU A O 1
ATOM 812 N N . SER A 1 105 ? 14.791 6.825 -17.860 1.00 59.41 105 SER A N 1
ATOM 813 C CA . SER A 1 105 ? 13.845 5.785 -17.428 1.00 59.41 105 SER A CA 1
ATOM 814 C C . SER A 1 105 ? 12.443 6.326 -17.123 1.00 59.41 105 SER A C 1
ATOM 816 O O . SER A 1 105 ? 11.675 5.680 -16.406 1.00 59.41 105 SER A O 1
ATOM 818 N N . HIS A 1 106 ? 12.098 7.515 -17.639 1.00 67.25 106 HIS A N 1
ATOM 819 C CA . HIS A 1 106 ? 10.799 8.153 -17.417 1.00 67.25 106 HIS A CA 1
ATOM 820 C C . HIS A 1 106 ? 9.638 7.265 -17.887 1.00 67.25 106 HIS A C 1
ATOM 822 O O . HIS A 1 106 ? 9.171 7.337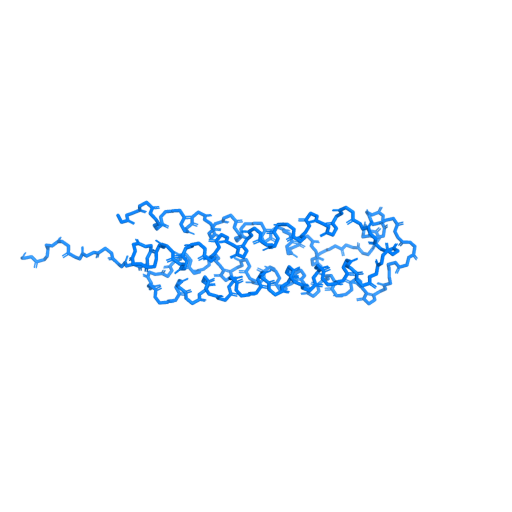 -19.020 1.00 67.25 106 HIS A O 1
ATOM 828 N N . SER A 1 107 ? 9.138 6.439 -16.975 1.00 73.25 107 SER A N 1
ATOM 829 C CA . SER A 1 107 ? 8.001 5.564 -17.209 1.00 73.25 107 SER A CA 1
ATOM 830 C C . SER A 1 107 ? 6.747 6.178 -16.601 1.00 73.25 107 SER A C 1
ATOM 832 O O . SER A 1 107 ? 6.728 6.537 -15.420 1.00 73.25 107 SER A O 1
ATOM 834 N N . LEU A 1 108 ? 5.674 6.268 -17.393 1.00 79.56 108 LEU A N 1
ATOM 835 C CA . LEU A 1 108 ? 4.337 6.625 -16.898 1.00 79.56 108 LEU A CA 1
ATOM 836 C C . LEU A 1 108 ? 3.896 5.687 -15.763 1.00 79.56 108 LEU A C 1
ATOM 838 O O . LEU A 1 108 ? 3.235 6.116 -14.821 1.00 79.56 108 LEU A O 1
ATOM 842 N N . LEU A 1 109 ? 4.327 4.425 -15.812 1.00 78.62 109 LEU A N 1
ATOM 843 C CA . LEU A 1 109 ? 4.007 3.411 -14.812 1.00 78.62 109 LEU A CA 1
ATOM 844 C C . LEU A 1 109 ? 4.658 3.731 -13.453 1.00 78.62 109 LEU A C 1
ATOM 846 O O . LEU A 1 109 ? 4.017 3.582 -12.414 1.00 78.62 109 LEU A O 1
ATOM 850 N N . ASN A 1 110 ? 5.882 4.275 -13.447 1.00 82.69 110 ASN A N 1
ATOM 851 C CA . ASN A 1 110 ? 6.524 4.753 -12.218 1.00 82.69 110 ASN A CA 1
ATOM 852 C C . ASN A 1 110 ? 5.777 5.940 -11.605 1.00 82.69 110 ASN A C 1
ATOM 854 O O . ASN A 1 110 ? 5.591 5.972 -10.391 1.00 82.69 110 ASN A O 1
ATOM 858 N N . TRP A 1 111 ? 5.302 6.884 -12.422 1.00 86.12 111 TRP A N 1
ATOM 859 C CA . TRP A 1 111 ? 4.498 8.009 -11.935 1.00 86.12 111 TRP A CA 1
ATOM 860 C C . TRP A 1 111 ? 3.186 7.557 -11.299 1.00 86.12 111 TRP A C 1
ATOM 862 O O . TRP A 1 111 ? 2.835 8.034 -10.220 1.00 86.12 111 TRP A O 1
ATOM 872 N N . ILE A 1 112 ? 2.493 6.602 -11.924 1.00 88.12 112 ILE A N 1
ATOM 873 C CA . ILE A 1 112 ? 1.279 6.008 -11.356 1.00 88.12 112 ILE A CA 1
ATOM 874 C C . ILE A 1 112 ? 1.595 5.360 -10.002 1.00 88.12 112 ILE A C 1
ATOM 876 O O . ILE A 1 112 ? 0.903 5.637 -9.023 1.00 88.12 112 ILE A O 1
ATOM 880 N N . ASN A 1 113 ? 2.669 4.570 -9.910 1.00 87.38 113 ASN A N 1
ATOM 881 C CA . ASN A 1 113 ? 3.076 3.935 -8.654 1.00 87.38 113 ASN A CA 1
ATOM 882 C C . ASN A 1 113 ? 3.407 4.960 -7.560 1.00 87.38 113 ASN A C 1
ATOM 884 O O . ASN A 1 113 ? 2.956 4.799 -6.427 1.00 87.38 113 ASN A O 1
ATOM 888 N N . ILE A 1 114 ? 4.127 6.037 -7.891 1.00 91.25 114 ILE A N 1
ATOM 889 C CA . ILE A 1 114 ? 4.422 7.132 -6.954 1.00 91.25 114 ILE A CA 1
ATOM 890 C C . ILE A 1 114 ? 3.122 7.728 -6.410 1.00 91.25 114 ILE A C 1
ATOM 892 O O . ILE A 1 114 ? 2.967 7.847 -5.197 1.00 91.25 114 ILE A O 1
ATOM 896 N N . LEU A 1 115 ? 2.171 8.068 -7.283 1.00 92.31 115 LEU A N 1
ATOM 897 C CA . LEU A 1 115 ? 0.904 8.676 -6.870 1.00 92.31 115 LEU A CA 1
ATOM 898 C C . LEU A 1 115 ? 0.057 7.729 -6.015 1.00 92.31 115 LEU A C 1
ATOM 900 O O . LEU A 1 115 ? -0.523 8.162 -5.019 1.00 92.31 115 LEU A O 1
ATOM 904 N N . VAL A 1 116 ? 0.008 6.441 -6.361 1.00 90.00 116 VAL A N 1
ATOM 905 C CA . VAL A 1 116 ? -0.714 5.427 -5.579 1.00 90.00 116 VAL A CA 1
ATOM 906 C C . VAL A 1 116 ? -0.088 5.258 -4.193 1.00 90.00 116 VAL A C 1
ATOM 908 O O . VAL A 1 116 ? -0.809 5.270 -3.194 1.00 90.00 116 VAL A O 1
ATOM 911 N N . LEU A 1 117 ? 1.241 5.155 -4.105 1.00 91.75 117 LEU A N 1
ATOM 912 C CA . LEU A 1 117 ? 1.958 5.021 -2.833 1.00 91.75 117 LEU A CA 1
ATOM 913 C C . LEU A 1 117 ? 1.819 6.280 -1.969 1.00 91.75 117 LEU A C 1
ATOM 915 O O . LEU A 1 117 ? 1.522 6.174 -0.779 1.00 91.75 117 LEU A O 1
ATOM 919 N N . ALA A 1 118 ? 1.957 7.468 -2.561 1.00 91.81 118 ALA A N 1
ATOM 920 C CA . ALA A 1 118 ? 1.720 8.738 -1.880 1.00 91.81 118 ALA A CA 1
ATOM 921 C C . ALA A 1 118 ? 0.278 8.831 -1.364 1.00 91.81 118 ALA A C 1
ATOM 923 O O . ALA A 1 118 ? 0.054 9.200 -0.213 1.00 91.81 118 ALA A O 1
ATOM 924 N N . GLY A 1 119 ? -0.697 8.446 -2.193 1.00 91.88 119 GLY A N 1
ATOM 925 C CA . GLY A 1 119 ? -2.113 8.421 -1.841 1.00 91.88 119 GLY A CA 1
ATOM 926 C C . GLY A 1 119 ? -2.415 7.471 -0.683 1.00 91.88 119 GLY A C 1
ATOM 927 O O . GLY A 1 119 ? -3.120 7.851 0.249 1.00 91.88 119 GLY A O 1
ATOM 928 N N . LEU A 1 120 ? -1.838 6.265 -0.684 1.00 90.75 120 LEU A N 1
ATOM 929 C CA . LEU A 1 120 ? -1.957 5.312 0.424 1.00 90.75 120 LEU A CA 1
ATOM 930 C C . LEU A 1 120 ? -1.308 5.850 1.704 1.00 90.75 120 LEU A C 1
ATOM 932 O O . LEU A 1 120 ? -1.929 5.806 2.767 1.00 90.75 120 LEU A O 1
ATOM 936 N N . GLY A 1 121 ? -0.096 6.403 1.610 1.00 90.56 121 GLY A N 1
ATOM 937 C CA . GLY A 1 121 ? 0.585 7.049 2.733 1.00 90.56 121 GLY A CA 1
ATOM 938 C C . GLY A 1 121 ? -0.258 8.175 3.335 1.00 90.56 121 GLY A C 1
ATOM 939 O O . GLY A 1 121 ? -0.495 8.193 4.543 1.00 90.56 121 GLY A O 1
ATOM 940 N N . ALA A 1 122 ? -0.803 9.051 2.489 1.00 91.56 122 ALA A N 1
ATOM 941 C CA . ALA A 1 122 ? -1.687 10.138 2.892 1.00 91.56 122 ALA A CA 1
ATOM 942 C C . ALA A 1 122 ? -3.013 9.637 3.482 1.00 91.56 122 ALA A C 1
ATOM 944 O O . ALA A 1 122 ? -3.481 10.196 4.471 1.00 91.56 122 ALA A O 1
ATOM 945 N N . ALA A 1 123 ? -3.604 8.568 2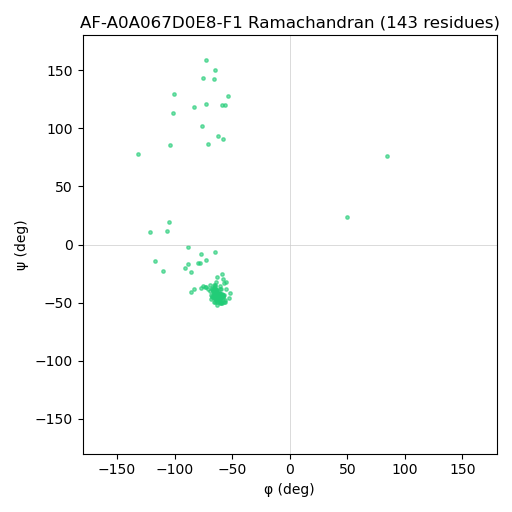.941 1.00 89.31 123 ALA A N 1
ATOM 946 C CA . ALA A 1 123 ? -4.826 7.975 3.477 1.00 89.31 123 ALA A CA 1
ATOM 947 C C . ALA A 1 123 ? -4.609 7.455 4.905 1.00 89.31 123 ALA A C 1
ATOM 949 O O . ALA A 1 123 ? -5.368 7.803 5.810 1.00 89.31 123 ALA A O 1
ATOM 950 N N . TYR A 1 124 ? -3.537 6.693 5.147 1.00 88.81 124 TYR A N 1
ATOM 951 C CA . TYR A 1 124 ? -3.182 6.253 6.500 1.00 88.81 124 TYR A CA 1
ATOM 952 C C . TYR A 1 124 ? -2.822 7.432 7.415 1.00 88.81 124 TYR A C 1
ATOM 954 O O . TYR A 1 124 ? -3.275 7.479 8.562 1.00 88.81 124 TYR A O 1
ATOM 962 N N . GLY A 1 125 ? -2.089 8.421 6.900 1.00 87.25 125 GLY A 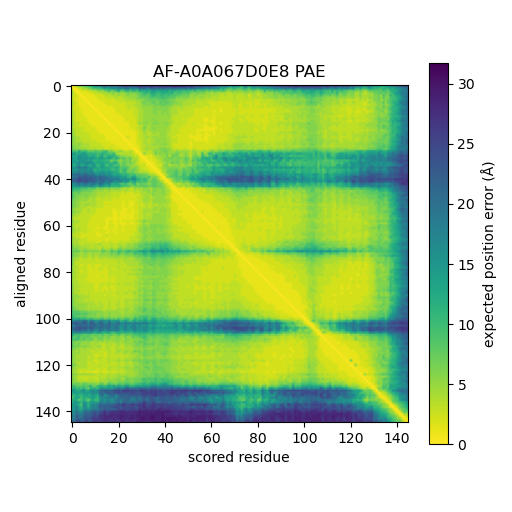N 1
ATOM 963 C CA . GLY A 1 125 ? -1.770 9.664 7.602 1.00 87.25 125 GLY A CA 1
ATOM 964 C C . GLY A 1 125 ? -3.012 10.459 8.009 1.00 87.25 125 GLY A C 1
ATOM 965 O O . GLY A 1 125 ? -3.080 10.966 9.126 1.00 87.25 125 GLY A O 1
ATOM 966 N N . TYR A 1 126 ? -4.045 10.497 7.168 1.00 86.81 126 TYR A N 1
ATOM 967 C CA . TYR A 1 126 ? -5.310 11.163 7.466 1.00 86.81 126 TYR A CA 1
ATOM 968 C C . TYR A 1 126 ? -6.021 10.522 8.666 1.00 86.81 126 TYR A C 1
ATOM 970 O O . TYR A 1 126 ? -6.485 11.229 9.567 1.00 86.81 126 TYR A O 1
ATOM 978 N N . PHE A 1 127 ? -6.053 9.187 8.740 1.00 83.38 127 PHE A N 1
ATOM 979 C CA . PHE A 1 127 ? -6.610 8.489 9.904 1.00 83.38 127 PHE A CA 1
ATOM 980 C C . PHE A 1 127 ? -5.808 8.755 11.189 1.00 83.38 127 PHE A C 1
ATOM 982 O O . PHE A 1 127 ? -6.396 8.832 12.271 1.00 83.38 127 PHE A O 1
ATOM 989 N N . LEU A 1 128 ? -4.491 8.951 11.076 1.00 82.50 128 LEU A N 1
ATOM 990 C CA . LEU A 1 128 ? -3.607 9.272 12.199 1.00 82.50 128 LEU A CA 1
ATOM 991 C C . LEU A 1 128 ? -3.690 10.734 12.655 1.00 82.50 128 LEU A C 1
ATOM 993 O O . LEU A 1 128 ? -3.605 11.002 13.846 1.00 82.50 128 LEU A O 1
ATOM 997 N N . ALA A 1 129 ? -3.846 11.689 11.746 1.00 79.12 129 ALA A N 1
ATOM 998 C CA . ALA A 1 129 ? -3.892 13.102 12.108 1.00 79.12 129 ALA A CA 1
ATOM 999 C C . ALA A 1 129 ? -5.295 13.531 12.564 1.00 79.12 129 ALA A C 1
ATOM 1001 O O . ALA A 1 129 ? -5.429 14.288 13.522 1.00 79.12 129 ALA A O 1
ATOM 1002 N N . PHE A 1 130 ? -6.349 13.018 11.917 1.00 72.75 130 PHE A N 1
ATOM 1003 C CA . PHE A 1 130 ? -7.702 13.570 12.058 1.00 72.75 130 PHE A CA 1
ATOM 1004 C C . PHE A 1 130 ? -8.735 12.611 12.673 1.00 72.75 130 PHE A C 1
ATOM 1006 O O . PHE A 1 130 ? -9.819 13.050 13.061 1.00 72.75 130 PHE A O 1
ATOM 1013 N N . LYS A 1 131 ? -8.455 11.301 12.777 1.00 66.12 131 LYS A N 1
ATOM 1014 C CA . LYS A 1 131 ? -9.427 10.293 13.268 1.00 66.12 131 LYS A CA 1
ATOM 1015 C C . LYS A 1 131 ? -8.961 9.510 14.509 1.00 66.12 131 LYS A C 1
ATOM 1017 O O . LYS A 1 131 ? -9.644 8.568 14.916 1.00 66.12 131 LYS A O 1
ATOM 1022 N N . THR A 1 132 ? -7.871 9.927 15.153 1.00 60.88 132 THR A N 1
ATOM 1023 C CA . THR A 1 132 ? -7.157 9.213 16.234 1.00 60.88 132 THR A CA 1
ATOM 1024 C C . THR A 1 132 ? -7.963 8.838 17.471 1.00 60.88 132 THR A C 1
ATOM 1026 O O . THR A 1 132 ? -7.695 7.787 18.039 1.00 60.88 132 THR A O 1
ATOM 1029 N N . ALA A 1 133 ? -8.949 9.631 17.890 1.00 54.91 133 ALA A N 1
ATOM 1030 C CA . ALA A 1 133 ? -9.808 9.255 19.021 1.00 54.91 133 ALA A CA 1
ATOM 1031 C C . ALA A 1 133 ? -10.992 8.375 18.576 1.00 54.91 133 ALA A C 1
ATOM 1033 O O . ALA A 1 133 ? -11.329 7.372 19.190 1.00 54.91 133 ALA A O 1
ATOM 1034 N N . LYS A 1 134 ? -11.614 8.701 17.435 1.00 56.25 134 LYS A N 1
ATOM 1035 C CA . LYS A 1 134 ? -12.910 8.117 17.037 1.00 56.25 134 LYS A CA 1
ATOM 1036 C C . LYS A 1 134 ? -12.815 6.782 16.294 1.00 56.25 134 LYS A C 1
ATOM 1038 O O . LYS A 1 134 ? -13.815 6.070 16.243 1.00 56.25 134 LYS A O 1
ATOM 1043 N N . ALA A 1 135 ? -11.684 6.478 15.655 1.00 57.78 135 ALA A N 1
ATOM 1044 C CA . ALA A 1 135 ? -11.518 5.259 14.855 1.00 57.78 135 ALA A CA 1
ATOM 1045 C C . ALA A 1 135 ? -10.963 4.070 15.655 1.00 57.78 135 ALA A C 1
ATOM 1047 O O . ALA A 1 135 ? -11.115 2.923 15.222 1.00 57.78 135 ALA A O 1
ATOM 1048 N N . PHE A 1 136 ? -10.325 4.347 16.796 1.00 58.94 136 PHE A N 1
ATOM 1049 C CA . PHE A 1 136 ? -9.538 3.370 17.543 1.00 58.94 136 PHE A CA 1
ATOM 1050 C C . PHE A 1 136 ? -10.185 2.947 18.870 1.00 58.94 136 PHE A C 1
ATOM 1052 O O . PHE A 1 136 ? -9.918 1.837 19.303 1.00 58.94 136 PHE A O 1
ATOM 1059 N N . GLU A 1 137 ? -11.075 3.738 19.479 1.00 57.97 137 GLU A N 1
ATOM 1060 C CA . GLU A 1 137 ? -11.713 3.366 20.753 1.00 57.97 137 GLU A CA 1
ATOM 1061 C C . GLU A 1 137 ? -12.646 2.138 20.664 1.00 57.97 137 GLU A C 1
ATOM 1063 O O . GLU A 1 137 ? -13.388 1.940 19.693 1.00 57.97 137 GLU A O 1
ATOM 1068 N N . LEU A 1 138 ? -12.616 1.319 21.723 1.00 55.03 138 LEU A N 1
ATOM 1069 C CA . LEU A 1 138 ? -13.575 0.241 21.983 1.00 55.03 138 LEU A CA 1
ATOM 1070 C C . LEU A 1 138 ? -14.973 0.840 22.223 1.00 55.03 138 LEU A C 1
ATOM 1072 O O . LEU A 1 138 ? -15.076 1.960 22.726 1.00 55.03 138 LEU A O 1
ATOM 1076 N N . PRO A 1 139 ? -16.070 0.131 21.887 1.00 55.00 139 PRO A N 1
ATOM 1077 C CA . PRO A 1 139 ? -17.398 0.593 22.266 1.00 55.00 139 PRO A CA 1
ATOM 1078 C C . PRO A 1 139 ? -17.422 0.780 23.786 1.00 55.00 139 PRO A C 1
ATOM 1080 O O . PRO A 1 139 ? -17.155 -0.169 24.522 1.00 55.00 139 PRO A O 1
ATOM 1083 N N . SER A 1 140 ? -17.698 2.002 24.255 1.00 54.22 140 SER A N 1
ATOM 1084 C CA . SER A 1 140 ? -17.909 2.237 25.683 1.00 54.22 140 SER A CA 1
ATOM 1085 C C . SER A 1 140 ? -18.987 1.253 26.136 1.00 54.22 140 SER A C 1
ATOM 1087 O O . SER A 1 140 ? -20.031 1.148 25.485 1.00 54.22 140 SER A O 1
ATOM 1089 N N . MET A 1 141 ? -18.721 0.487 27.197 1.00 52.00 141 MET A N 1
ATOM 1090 C CA . MET A 1 141 ? -19.740 -0.369 27.794 1.00 52.00 141 MET A CA 1
ATOM 1091 C C . MET A 1 141 ? -20.860 0.539 28.301 1.00 52.00 141 MET A C 1
ATOM 1093 O O . MET A 1 141 ? -20.781 1.113 29.383 1.00 52.00 141 MET A O 1
ATOM 1097 N N . LYS A 1 142 ? -21.884 0.749 27.473 1.00 46.56 142 LYS A N 1
ATOM 1098 C CA . LYS A 1 142 ? -23.143 1.338 27.906 1.00 46.56 142 LYS A CA 1
ATOM 1099 C C . LYS A 1 142 ? -23.902 0.246 28.652 1.00 46.56 142 LYS A C 1
ATOM 1101 O O . LYS A 1 142 ? -24.485 -0.621 28.017 1.00 46.56 142 LYS A O 1
ATOM 1106 N N . GLY A 1 143 ? -23.880 0.332 29.980 1.00 49.19 143 GLY A N 1
ATOM 1107 C CA . GLY A 1 143 ? -24.836 -0.336 30.861 1.00 49.19 143 GLY A CA 1
ATOM 1108 C C . GLY A 1 143 ? -24.498 -1.781 31.213 1.00 49.19 143 GLY A C 1
ATOM 1109 O O . GLY A 1 143 ? -25.147 -2.699 30.730 1.00 49.19 143 GLY A O 1
ATOM 1110 N N . ALA A 1 144 ? -23.534 -1.967 32.110 1.00 42.25 144 ALA A N 1
ATOM 1111 C CA . ALA A 1 144 ? -23.625 -3.037 33.097 1.00 42.25 144 ALA A CA 1
ATOM 1112 C C . ALA A 1 144 ? -23.998 -2.354 34.420 1.00 42.25 144 ALA A C 1
ATOM 1114 O O . ALA A 1 144 ? -23.121 -1.904 35.156 1.00 42.25 144 ALA A O 1
ATOM 1115 N N . TYR A 1 145 ? -25.301 -2.150 34.613 1.00 45.81 145 TYR A N 1
ATOM 1116 C CA . TYR A 1 145 ? -25.900 -1.953 35.931 1.00 45.81 145 TYR A CA 1
ATOM 1117 C C . TYR A 1 145 ? -26.508 -3.286 36.345 1.00 45.81 145 TYR A C 1
ATOM 1119 O O . TYR A 1 145 ? -27.110 -3.929 35.453 1.00 45.81 145 TYR A O 1
#

Secondary structure (DSSP, 8-state):
-HHHHHHHHHHHHHHHHHHHHHHHHHHH--HHHHHHHH--TT--HHHHHHHHHHHHHHHHHHHHHHHHTT---HHHHHHHHHHHHHHHHHHHHHHHHHHHH-GGG--HHHHHHHHHHHHHHHHHHHHHHHSTTTTTPPPP-----

Radius of gyration: 18.49 Å; Cα contacts (8 Å, |Δi|>4): 136; chains: 1; bounding box: 44×30×59 Å

Foldseek 3Di:
DVPLQVVLLVLLLVQLVCLQVLLVCQQPPDPVVVCVVVVDPPCDPVVSVVSNVVSPVSNVLSVVSVVVNVDLALVSSLVNLVVLLVVLVVVLVVLVCVCVVCVVPNDPVSVVSSVVSNVRSVVSVCCNPPVSPPNRDDPDPDDPD

Solvent-accessible surface area (backbone atoms only — not comparable to full-atom values): 7673 Å² total; per-residue (Å²): 97,68,63,53,31,51,53,52,48,48,52,33,50,53,50,16,53,50,25,36,54,52,8,49,50,38,45,68,54,52,70,70,58,52,42,66,74,66,71,43,98,75,74,43,72,69,59,53,52,50,44,23,53,50,10,49,51,36,24,51,50,11,53,49,40,52,54,50,69,74,51,76,51,34,65,62,54,48,49,52,35,52,51,47,19,51,51,26,40,51,52,18,50,52,48,48,51,50,49,70,75,34,69,91,66,72,44,72,67,57,53,52,50,26,52,52,28,39,49,51,10,48,53,33,41,46,47,62,75,75,32,59,70,51,42,31,64,67,83,75,84,80,77,91,124

pLDDT: mean 82.36, std 13.17, range [42.25, 95.75]

=== Feature glossary ===
Legend for the data blocks above and below:

— What the protein is —

The amino-acid sequence is the protein's primary structure: the linear order of residues from the N-terminus to the C-terminus, written in one-letter code. Everything else here — the 3D coordinates, the secondary structure, the domain annotations — is ultimately a consequence of this string.

Database cross-references. InterPro integrates a dozen domain/family signature databases into unified entries with residue-range hits. GO terms attach function/process/location labels with evidence codes. CATH codes position the fold in a four-level structural taxonomy. Organism is the NCBI-taxonomy species name.

— Where its atoms are —

The mmCIF block holds the 3D Cartesian coordinates of each backbone atom (N, Cα, C, O) in ångströms. mmCIF is the PDB's canonical archive format — a tagged-loop text representation of the atomic model.

The six renders are orthographic views along the three Cartesian axes in both directions. Representation (cartoon, sticks, or surface) and color scheme (sequence-rainbow or by-chain) vary across proteins so the training set covers all the common visualization conventions.

— Local backbone conformation —

Secondary structure is the local, repeating backbone conformation. DSSP classifies it into eight states by reading the hydrogen-bond network: three helix types (H, G, I), two β types (E, B), two non-regular types (T, S), and unstructured coil (-).

SS3 is a coarse helix/strand/coil call (letters a/b/c) made by the P-SEA algorithm from inter-Cα distances and dihedrals. It is less detailed than DSSP but needs only Cα positions.

Backbone dihedral angles. Every residue except chain termini has a φ (preceding-C → N → Cα → C) and a ψ (N → Cα → C → next-N). They are reported in degrees following the IUPAC sign convention. Secondary structure is essentially a statement about which (φ, ψ) basin each residue occupies.

— Global shape and packing —

The geometric summary reports three shape descriptors. Rg (radius of gyration) measures how spread out the Cα atoms are about their centre of mass; compact globular proteins have small Rg, elongated or unfolded ones large. Cα contacts (<8 Å, |i−j|>4) count long-range residue pairs in spatial proximity — high for tightly packed folds, near zero for rods or random coil. The bounding-box extents give the protein's footprint along x, y, z in Å.

Solvent accessibility: the surface area of each residue that a 1.4 Å water probe can touch, in Å². When only backbone atoms are present the absolute values are lower than full-atom SASA (side chains contribute most of the area) and are flagged as backbone-only.

Plot images: a contact map (which residues are close in 3D, as an N×N binary image), a Ramachandran scatter (backbone torsion angles, revealing secondary-structure composition at a glance), and — for AlphaFold structures — a PAE heatmap (pairwise prediction confidence).

— Structural neighborhood —

Foldseek's 3Di representation compresses backbone geometry into a per-residue letter drawn from a learned twenty-state alphabet. It captures the tertiary interaction pattern around each residue — which residues are packed against it in space, regardless of where they are in sequence.

Structural nearest neighbors (via Foldseek easy-search vs the PDB). Reported per hit: target PDB id, E-value, and alignment TM-score. A TM-score above ~0.5 is the conventional threshold for 'same fold'.

— Confidence and disorder —

pLDDT (predicted Local Distance Difference Test) is AlphaFold's per-residue confidence score, ranging from 0 to 100. Values above 90 indicate high confidence (typically well-packed cores); 70–90 is confident; 50–70 low confidence; below 50 usually means the region is disordered or the prediction is unreliable there. AlphaFold stores pLDDT in the mmCIF B-factor column.

For experimental (PDB) structures, the B-factor (temperature factor) quantifies the positional spread of each atom in the crystal — a combination of thermal vibration and static disorder — in units of Å². High B-factors mark flexible loops or poorly resolved regions; low B-factors mark the rigid, well-ordered core.

Predicted Aligned Error (PAE) is an AlphaFold confidence matrix: entry (i, j) is the expected error in the position of residue j, in ångströms, when the prediction is superimposed on the true structure at residue i. Low PAE within a block of residues means that block is internally rigid and well-predicted; high PAE between two blocks means their relative placement is uncertain even if each block individually is confident.